Protein AF-A0A7S2KVG1-F1 (afdb_monomer)

Secondary structure (DSSP, 8-state):
----EEE-TTS--BHHHHHHHHHHHHHTSTTSS-SEEE-TT-B--HHHHHHHHHHHHHHS-TTSPEEEE--SS--S-HHHHHHHHHHHS-EEE-S-TTTS-TTT-GGG--SSTTGGGTS-SEEEESTT-PPP-------PPP-

Sequence (143 aa):
LRVAFLDLERNRLGGAEAAAWLGDWCTSQPGGPPRELLLSGNRLGDGPLLQLLATLGRRQCAQVPLWI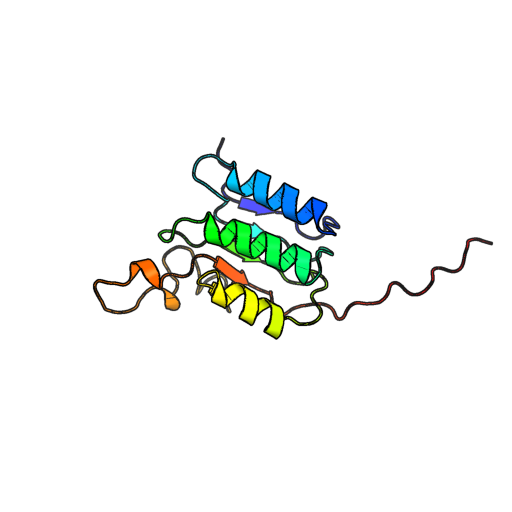EAGQNGVRDVDRLLDQLSAEVPVCLALDRSACGPGQCGSGLGFGSDEAALAPRLHLFGIRDQDAAVEEDELPPPR

Nearest PDB structures (foldseek):
  4k17-assembly1_A  TM=6.539E-01  e=2.064E-01  Mus musculus
  4k17-assembly2_B  TM=7.286E-01  e=4.847E-01  Mus musculus
  3ugv-assembly1_H  TM=3.982E-01  e=1.298E+00  alpha proteobacterium BAL199

Solvent-accessible surface area (backbone atoms only — not comparable to full-atom values): 7742 Å² total; per-residue (Å²): 134,68,66,54,67,46,83,48,54,61,65,67,48,42,42,57,65,49,26,50,52,51,31,51,54,35,57,66,35,73,90,29,46,38,50,30,37,37,43,26,47,23,46,31,24,54,67,22,43,44,54,26,51,48,50,47,26,72,61,36,55,50,86,50,37,31,36,33,35,43,17,27,22,42,39,86,53,55,67,61,46,49,55,58,41,51,76,75,30,49,63,36,80,33,88,41,75,85,57,50,30,85,89,51,34,67,79,57,66,62,97,55,101,73,44,72,81,60,21,31,16,29,30,37,26,50,52,83,52,41,47,77,74,72,73,83,67,79,76,72,78,86,129

Radius of gyration: 16.01 Å; Cα contacts (8 Å, |Δi|>4): 275; chains: 1; bounding box: 35×28×70 Å

pLDDT: mean 82.46, std 16.5, range [42.41, 97.44]

Foldseek 3Di:
DAAQEEEDAQVQQEDQVSLVVVLVVQQPGVVGGHLEYEHHNYAHEQVSVLSNLLSRQVSFQLQWAREYEYAARQYQCLPVSCVSNCVRFQEAADPDCVCCDTVRDPQQPDPDDVRSVRRGNYHYYNSVRYDNPPPPPDPDPDD

Mean predicted aligned error: 7.79 Å

Structure (mmCIF, N/CA/C/O backbone):
data_AF-A0A7S2KVG1-F1
#
_entry.id   AF-A0A7S2KVG1-F1
#
loop_
_atom_site.group_PDB
_atom_site.id
_atom_site.type_symbol
_atom_site.label_atom_id
_atom_site.label_alt_id
_atom_site.label_comp_id
_atom_site.label_asym_id
_atom_site.label_entity_id
_atom_site.label_seq_id
_atom_site.pdbx_PDB_ins_code
_atom_site.Cartn_x
_atom_site.Cartn_y
_atom_site.Cartn_z
_atom_site.occupancy
_atom_site.B_iso_or_equiv
_atom_site.auth_seq_id
_atom_site.auth_comp_id
_atom_site.auth_asym_id
_atom_site.auth_atom_id
_atom_site.pdbx_PDB_model_num
ATOM 1 N N . LEU A 1 1 ? -21.033 10.565 1.722 1.00 65.19 1 LEU A N 1
ATOM 2 C CA . LEU A 1 1 ? -20.942 9.088 1.664 1.00 65.19 1 LEU A CA 1
ATOM 3 C C . LEU A 1 1 ? -19.506 8.712 2.024 1.00 65.19 1 LEU A C 1
ATOM 5 O O . LEU A 1 1 ? -18.619 9.413 1.557 1.00 65.19 1 LEU A O 1
ATOM 9 N N . ARG A 1 2 ? -19.264 7.697 2.863 1.00 83.19 2 ARG A N 1
ATOM 10 C CA . ARG A 1 2 ? -17.906 7.194 3.142 1.00 83.19 2 ARG A CA 1
ATOM 11 C C . ARG A 1 2 ? -17.704 5.894 2.374 1.00 83.19 2 ARG A C 1
ATOM 13 O O . ARG A 1 2 ? -18.498 4.974 2.548 1.00 83.19 2 ARG A O 1
ATOM 20 N N . VAL A 1 3 ? -16.654 5.820 1.564 1.00 87.06 3 VAL A N 1
ATOM 21 C CA . VAL A 1 3 ? -16.258 4.577 0.896 1.00 87.06 3 VAL A CA 1
ATOM 22 C C . VAL A 1 3 ? -15.483 3.725 1.898 1.00 87.06 3 VAL A C 1
ATOM 24 O O . VAL A 1 3 ? -14.457 4.149 2.420 1.00 87.06 3 VAL A O 1
ATOM 27 N N . ALA A 1 4 ? -16.017 2.551 2.233 1.00 87.62 4 ALA A N 1
ATOM 28 C CA . ALA A 1 4 ? -15.370 1.621 3.161 1.00 87.62 4 ALA A CA 1
ATOM 29 C C . ALA A 1 4 ? -14.464 0.613 2.442 1.00 87.62 4 ALA A C 1
ATOM 31 O O . ALA A 1 4 ? -13.481 0.169 3.027 1.00 87.62 4 ALA A O 1
ATOM 32 N N . PHE A 1 5 ? -14.796 0.291 1.196 1.00 91.69 5 PHE A N 1
ATOM 33 C CA . PHE A 1 5 ? -14.142 -0.703 0.359 1.00 91.69 5 PHE A CA 1
ATOM 34 C C . PHE A 1 5 ? -14.010 -0.128 -1.050 1.00 91.69 5 PHE A C 1
ATOM 36 O O . PHE A 1 5 ? -14.981 0.430 -1.569 1.00 91.69 5 PHE A O 1
ATOM 43 N N . LEU A 1 6 ? -12.823 -0.241 -1.638 1.00 94.38 6 LEU A N 1
ATOM 44 C CA . LEU A 1 6 ? -12.539 0.198 -2.996 1.00 94.38 6 LEU A CA 1
ATOM 45 C C . LEU A 1 6 ? -11.844 -0.927 -3.759 1.00 94.38 6 LEU A C 1
ATOM 47 O O . LEU A 1 6 ? -10.766 -1.364 -3.370 1.00 94.38 6 LEU A O 1
ATOM 51 N N . ASP A 1 7 ? -12.461 -1.358 -4.851 1.00 96.25 7 ASP A N 1
ATOM 52 C CA . ASP A 1 7 ? -11.900 -2.338 -5.773 1.00 96.25 7 ASP A CA 1
ATOM 53 C C . ASP A 1 7 ? -11.400 -1.627 -7.031 1.00 96.25 7 ASP A C 1
ATOM 55 O O . ASP A 1 7 ? -12.161 -0.948 -7.725 1.00 96.25 7 ASP A O 1
ATOM 59 N N . LEU A 1 8 ? -10.100 -1.747 -7.274 1.00 95.88 8 LEU A N 1
ATOM 60 C CA . LEU A 1 8 ? -9.390 -1.227 -8.432 1.00 95.88 8 LEU A CA 1
ATOM 61 C C . LEU A 1 8 ? -8.536 -2.317 -9.086 1.00 95.88 8 LEU A C 1
ATOM 63 O O . LEU A 1 8 ? -7.568 -2.006 -9.788 1.00 95.88 8 LEU A O 1
ATOM 67 N N . GLU A 1 9 ? -8.873 -3.592 -8.903 1.00 95.00 9 GLU A N 1
ATOM 68 C CA . GLU A 1 9 ? -8.102 -4.677 -9.499 1.00 95.00 9 GLU A CA 1
ATOM 69 C C . GLU A 1 9 ? -8.134 -4.613 -11.029 1.00 95.00 9 GLU A C 1
ATOM 71 O O . GLU A 1 9 ? -9.169 -4.345 -11.636 1.00 95.00 9 GLU A O 1
ATOM 76 N N . ARG A 1 10 ? -6.998 -4.876 -11.683 1.00 93.50 10 ARG A N 1
ATOM 77 C CA . ARG A 1 10 ? -6.915 -5.030 -13.150 1.00 93.50 10 ARG A CA 1
ATOM 78 C C . ARG A 1 10 ? -7.425 -3.821 -13.945 1.00 93.50 10 ARG A C 1
ATOM 80 O O . ARG A 1 10 ? -7.898 -3.962 -15.073 1.00 93.50 10 ARG A O 1
ATOM 87 N N . ASN A 1 11 ? -7.265 -2.619 -13.393 1.00 92.19 11 ASN A N 1
ATOM 88 C CA . ASN A 1 11 ? -7.710 -1.362 -14.002 1.00 92.19 11 ASN A CA 1
ATOM 89 C C . ASN A 1 11 ? -6.613 -0.634 -14.802 1.00 92.19 11 ASN A C 1
ATOM 91 O O . ASN A 1 11 ? -6.826 0.487 -15.261 1.00 92.19 11 ASN A O 1
ATOM 95 N N . ARG A 1 12 ? -5.445 -1.265 -15.004 1.00 87.25 12 ARG A N 1
ATOM 96 C CA . ARG A 1 12 ? -4.282 -0.685 -15.706 1.00 87.25 12 ARG A CA 1
ATOM 97 C C . ARG A 1 12 ? -3.790 0.629 -15.082 1.00 87.25 12 ARG A C 1
ATOM 99 O O . ARG A 1 12 ? -3.235 1.471 -15.786 1.00 87.25 12 ARG A O 1
ATOM 106 N N . LEU A 1 13 ? -3.971 0.808 -13.773 1.00 89.94 13 LEU A N 1
ATOM 107 C CA . LEU A 1 13 ? -3.409 1.950 -13.056 1.00 89.94 13 LEU A CA 1
ATOM 108 C C . LEU A 1 13 ? -1.886 1.896 -13.148 1.00 89.94 13 LEU A C 1
ATOM 110 O O . LEU A 1 13 ? -1.286 0.882 -12.800 1.00 89.94 13 LEU A O 1
ATOM 114 N N . GLY A 1 14 ? -1.259 2.967 -13.620 1.00 89.00 14 GLY A N 1
ATOM 115 C CA . GLY A 1 14 ? 0.183 2.989 -13.818 1.00 89.00 14 GLY A CA 1
ATOM 116 C C . GLY A 1 14 ? 0.770 4.386 -13.750 1.00 89.00 14 GLY A C 1
ATOM 117 O O . GLY A 1 14 ? 0.092 5.382 -14.002 1.00 89.00 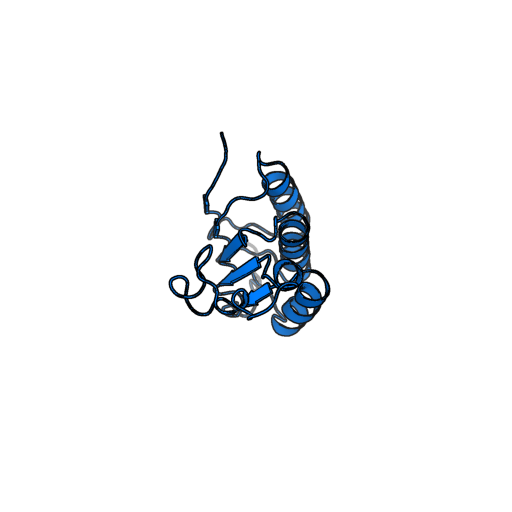14 GLY A O 1
ATOM 118 N N . GLY A 1 15 ? 2.055 4.438 -13.407 1.00 90.12 15 GLY A N 1
ATOM 119 C CA . GLY A 1 15 ? 2.806 5.683 -13.303 1.00 90.12 15 GLY A CA 1
ATOM 120 C C . GLY A 1 15 ? 2.526 6.492 -12.033 1.00 90.12 15 GLY A C 1
ATOM 121 O O . GLY A 1 15 ? 1.640 6.194 -11.231 1.00 90.12 15 GLY A O 1
ATOM 122 N N . ALA A 1 16 ? 3.333 7.537 -11.849 1.00 93.81 16 ALA A N 1
ATOM 123 C CA . ALA A 1 16 ? 3.326 8.367 -10.646 1.00 93.81 16 ALA A CA 1
ATOM 124 C C . ALA A 1 16 ? 2.041 9.198 -10.490 1.00 93.81 16 ALA A C 1
ATOM 126 O O . ALA A 1 16 ? 1.562 9.377 -9.374 1.00 93.81 16 ALA A O 1
ATOM 127 N N . GLU A 1 17 ? 1.458 9.677 -11.592 1.00 94.56 17 GLU A N 1
ATOM 128 C CA . GLU A 1 17 ? 0.252 10.515 -11.553 1.00 94.56 17 GLU A CA 1
ATOM 129 C C . GLU A 1 17 ? -0.967 9.745 -11.038 1.00 94.56 17 GLU A C 1
ATOM 131 O O . GLU A 1 17 ? -1.684 10.240 -10.170 1.00 94.56 17 GLU A O 1
ATOM 136 N N . ALA A 1 18 ? -1.171 8.510 -11.512 1.00 93.75 18 ALA A N 1
ATOM 137 C CA . ALA A 1 18 ? -2.269 7.661 -11.056 1.00 93.75 18 ALA A CA 1
ATOM 138 C C . ALA A 1 18 ? -2.127 7.309 -9.567 1.00 93.75 18 ALA A C 1
ATOM 140 O O . ALA A 1 18 ? -3.102 7.379 -8.819 1.00 93.75 18 ALA A O 1
ATOM 141 N N . ALA A 1 19 ? -0.907 6.982 -9.126 1.00 95.88 19 ALA A N 1
ATOM 142 C CA . ALA A 1 19 ? -0.605 6.721 -7.721 1.00 95.88 19 ALA A CA 1
ATOM 143 C C . ALA A 1 19 ? -0.869 7.947 -6.834 1.00 95.88 19 ALA A C 1
ATOM 145 O O . ALA A 1 19 ? -1.517 7.826 -5.794 1.00 95.88 19 ALA A O 1
ATOM 146 N N . ALA A 1 20 ? -0.400 9.127 -7.251 1.00 95.81 20 ALA A N 1
ATOM 147 C CA . ALA A 1 20 ? -0.601 10.371 -6.516 1.00 95.81 20 ALA A CA 1
ATOM 148 C C . ALA A 1 20 ? -2.090 10.724 -6.416 1.00 95.81 20 ALA A C 1
ATOM 150 O O . ALA A 1 20 ? -2.598 10.931 -5.315 1.00 95.81 20 ALA A O 1
ATOM 151 N N . TRP A 1 21 ? -2.807 10.694 -7.543 1.00 96.19 21 TRP A N 1
ATOM 152 C CA . TRP A 1 21 ? -4.241 10.972 -7.576 1.00 96.19 21 TRP A CA 1
ATOM 153 C C . TRP A 1 21 ? -5.032 10.014 -6.680 1.00 96.19 21 TRP A C 1
ATOM 155 O O . TRP A 1 21 ? -5.895 10.455 -5.922 1.00 96.19 21 TRP A O 1
ATOM 165 N N . LEU A 1 22 ? -4.723 8.713 -6.719 1.00 96.31 22 LEU A N 1
ATOM 166 C CA . LEU A 1 22 ? -5.399 7.720 -5.884 1.00 96.31 22 LEU A CA 1
ATOM 167 C C . LEU A 1 22 ? -5.108 7.944 -4.395 1.00 96.31 22 LEU A C 1
ATOM 169 O O . LEU A 1 22 ? -6.019 7.860 -3.570 1.00 96.31 22 LEU A O 1
ATOM 173 N N . GLY A 1 23 ? -3.860 8.262 -4.046 1.00 95.75 23 GLY A N 1
ATOM 174 C CA . GLY A 1 23 ? -3.473 8.614 -2.681 1.00 95.75 23 GLY A CA 1
ATOM 175 C C . GLY A 1 23 ? -4.236 9.836 -2.166 1.00 95.75 23 GLY A C 1
ATOM 176 O O . GLY A 1 23 ? -4.833 9.789 -1.087 1.00 95.75 23 GLY A O 1
ATOM 177 N N . ASP A 1 24 ? -4.293 10.904 -2.957 1.00 95.44 24 ASP A N 1
ATOM 178 C CA . ASP A 1 24 ? -5.022 12.128 -2.615 1.00 95.44 24 ASP A CA 1
ATOM 179 C C . ASP A 1 24 ? -6.523 11.864 -2.477 1.00 95.44 24 ASP A C 1
ATOM 181 O O . ASP A 1 24 ? -7.146 12.237 -1.479 1.00 95.44 24 ASP A O 1
ATOM 185 N N . TRP A 1 25 ? -7.109 11.141 -3.433 1.00 95.31 25 TRP A N 1
ATOM 186 C CA . TRP A 1 25 ? -8.523 10.796 -3.394 1.00 95.31 25 TRP A CA 1
ATOM 187 C C . TRP A 1 25 ? -8.867 9.975 -2.147 1.00 95.31 25 TRP A C 1
ATOM 189 O O . TRP A 1 25 ? -9.804 10.331 -1.427 1.00 95.31 25 TRP A O 1
ATOM 199 N N . CYS A 1 26 ? -8.089 8.931 -1.839 1.00 94.12 26 CYS A N 1
ATOM 200 C CA . CYS A 1 26 ? -8.299 8.085 -0.663 1.00 94.12 26 CYS A CA 1
ATOM 201 C C . CYS A 1 26 ? -8.183 8.891 0.633 1.00 94.12 26 CYS A C 1
ATOM 203 O O . CYS A 1 26 ? -9.004 8.746 1.535 1.00 94.12 26 CYS A O 1
ATOM 205 N N . THR A 1 27 ? -7.185 9.766 0.733 1.00 91.62 27 THR A N 1
ATOM 206 C CA . THR A 1 27 ? -6.935 10.543 1.956 1.00 91.62 27 THR A CA 1
ATOM 207 C C . THR A 1 27 ? -7.901 11.714 2.137 1.00 91.62 27 THR A C 1
ATOM 209 O O . THR A 1 27 ? -8.113 12.150 3.268 1.00 91.62 27 THR A O 1
ATOM 212 N N . SER A 1 28 ? -8.550 12.172 1.062 1.00 91.50 28 SER A N 1
ATOM 213 C CA . SER A 1 28 ? -9.628 13.170 1.110 1.00 91.50 28 SER A CA 1
ATOM 214 C C . SER A 1 28 ? -10.980 12.605 1.567 1.00 91.50 28 SER A C 1
ATOM 216 O O . SER A 1 28 ? -11.905 13.373 1.850 1.00 91.50 28 SER A O 1
ATOM 218 N N . GLN A 1 29 ? -11.122 11.275 1.651 1.00 89.44 29 GLN A N 1
ATOM 219 C CA . GLN A 1 29 ? -12.383 10.656 2.045 1.00 89.4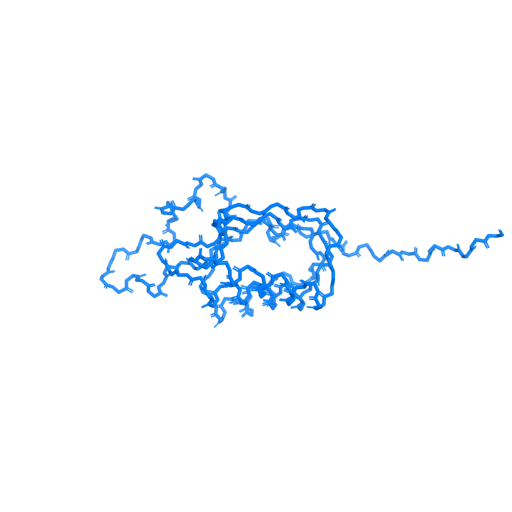4 29 GLN A CA 1
ATOM 220 C C . GLN A 1 29 ? -12.766 11.031 3.492 1.00 89.44 29 GLN A C 1
ATOM 222 O O . GLN A 1 29 ? -11.909 11.086 4.382 1.00 89.44 29 GLN A O 1
ATOM 227 N N . PRO A 1 30 ? -14.063 11.257 3.781 1.00 85.19 30 PRO A N 1
ATOM 228 C CA . PRO A 1 30 ? -14.519 11.530 5.139 1.00 85.19 30 PRO A CA 1
ATOM 229 C C . PRO A 1 30 ? -14.153 10.393 6.105 1.00 85.19 30 PRO A C 1
ATOM 231 O O . PRO A 1 30 ? -14.649 9.270 5.984 1.00 85.19 30 PRO A O 1
ATOM 234 N N . GLY A 1 31 ? -13.317 10.699 7.100 1.00 81.25 31 GLY A N 1
ATOM 235 C CA . GLY A 1 31 ? -12.817 9.712 8.063 1.00 81.25 31 GLY A CA 1
ATOM 236 C C . GLY A 1 31 ? -11.566 8.950 7.609 1.00 81.25 31 GLY A C 1
ATOM 237 O O . GLY A 1 31 ? -11.263 7.919 8.211 1.00 81.25 31 GLY A O 1
ATOM 238 N N . GLY A 1 32 ? -10.863 9.457 6.591 1.00 86.06 32 GLY A N 1
ATOM 239 C CA . GLY A 1 32 ? -9.616 8.904 6.067 1.00 86.06 32 GLY A CA 1
ATOM 240 C C . GLY A 1 32 ? -9.829 7.860 4.966 1.00 86.06 32 GLY A C 1
ATOM 241 O O . GLY A 1 32 ? -10.967 7.673 4.523 1.00 86.06 32 GLY A O 1
ATOM 242 N N . PRO A 1 33 ? -8.744 7.178 4.548 1.00 90.19 33 PRO A N 1
ATOM 243 C CA . PRO A 1 33 ? -8.776 6.116 3.546 1.00 90.19 33 PRO A CA 1
ATOM 244 C C . PRO A 1 33 ? -9.888 5.075 3.771 1.00 90.19 33 PRO A C 1
ATOM 246 O O . PRO A 1 33 ? -10.377 4.906 4.902 1.00 90.19 33 PRO A O 1
ATOM 249 N N . PRO A 1 34 ? -10.289 4.339 2.713 1.00 90.19 34 PRO A N 1
ATOM 250 C CA . PRO A 1 34 ? -11.144 3.171 2.886 1.00 90.19 34 PRO A CA 1
ATOM 251 C C . PRO A 1 34 ? -10.513 2.191 3.885 1.00 90.19 34 PRO A C 1
ATOM 253 O O . PRO A 1 34 ? -9.329 2.257 4.201 1.00 90.19 34 PRO A O 1
ATOM 256 N N . ARG A 1 35 ? -11.313 1.280 4.435 1.00 87.88 35 ARG A N 1
ATOM 257 C CA . ARG A 1 35 ? -10.780 0.211 5.295 1.00 87.88 35 ARG A CA 1
ATOM 258 C C . ARG A 1 35 ? -10.063 -0.851 4.474 1.00 87.88 35 ARG A C 1
ATOM 260 O O . ARG A 1 35 ? -9.201 -1.545 5.001 1.00 87.88 35 ARG A O 1
ATOM 267 N N . GLU A 1 36 ? -10.439 -0.957 3.207 1.00 91.62 36 GLU A N 1
ATOM 268 C CA . GLU A 1 36 ? -9.985 -1.999 2.311 1.00 91.62 36 GLU A CA 1
ATOM 269 C C . GLU A 1 36 ? -9.827 -1.465 0.886 1.00 91.62 36 GLU A C 1
ATOM 271 O O . GLU A 1 36 ? -10.703 -0.758 0.376 1.00 91.62 36 GLU A O 1
ATOM 276 N N . LEU A 1 37 ? -8.694 -1.796 0.273 1.00 94.31 37 LEU A N 1
ATOM 277 C CA . LEU A 1 37 ? -8.317 -1.415 -1.079 1.00 94.31 37 LEU A CA 1
ATOM 278 C C . LEU A 1 37 ? -7.810 -2.649 -1.833 1.00 94.31 37 LEU A C 1
ATOM 280 O O . LEU A 1 37 ? -6.782 -3.215 -1.466 1.00 94.31 37 LEU A O 1
ATOM 284 N N . LEU A 1 38 ? -8.503 -3.043 -2.899 1.00 95.56 38 LEU A N 1
ATOM 285 C CA . LEU A 1 38 ? -8.012 -4.062 -3.823 1.00 95.56 38 LEU A CA 1
ATOM 286 C C . LEU A 1 38 ? -7.308 -3.365 -4.984 1.00 95.56 38 LEU A C 1
ATOM 288 O O . LEU A 1 38 ? -7.916 -2.578 -5.705 1.00 95.56 38 LEU A O 1
ATOM 292 N N . LEU A 1 39 ? -6.012 -3.609 -5.132 1.00 95.75 39 LEU A N 1
ATOM 293 C CA . LEU A 1 39 ? -5.142 -2.930 -6.093 1.00 95.75 39 LEU A CA 1
ATOM 294 C C . LEU A 1 39 ? -4.388 -3.925 -6.987 1.00 95.75 39 LEU A C 1
ATOM 296 O O . LEU A 1 39 ? -3.501 -3.524 -7.742 1.00 95.75 39 LEU A O 1
ATOM 300 N N . SER A 1 40 ? -4.705 -5.217 -6.915 1.00 95.38 40 SER A N 1
ATOM 301 C CA . SER A 1 40 ? -3.976 -6.250 -7.645 1.00 95.38 40 SER A CA 1
ATOM 302 C C . SER A 1 40 ? -4.111 -6.135 -9.168 1.00 95.38 40 SER A C 1
ATOM 304 O O . SER A 1 40 ? -5.125 -5.683 -9.699 1.00 95.38 40 SER A O 1
ATOM 306 N N . GLY A 1 41 ? -3.086 -6.557 -9.908 1.00 94.38 41 GLY A N 1
ATOM 307 C CA . GLY A 1 41 ? -3.134 -6.623 -11.376 1.00 94.38 41 GLY A CA 1
ATOM 308 C C . GLY A 1 41 ? -3.053 -5.262 -12.079 1.00 94.38 41 GLY A C 1
ATOM 309 O O . GLY A 1 41 ? -3.594 -5.091 -13.173 1.00 94.38 41 GLY A O 1
ATOM 310 N N . ASN A 1 42 ? -2.423 -4.274 -11.448 1.00 94.50 42 ASN A N 1
ATOM 311 C CA . ASN A 1 42 ? -2.151 -2.962 -12.037 1.00 94.50 42 ASN A CA 1
ATOM 312 C C . ASN A 1 42 ? -0.680 -2.856 -12.503 1.00 94.50 42 ASN A C 1
ATOM 314 O O . ASN A 1 42 ? 0.034 -3.848 -12.592 1.00 94.50 42 ASN A O 1
ATOM 318 N N . ARG A 1 43 ? -0.216 -1.666 -12.894 1.00 92.81 43 ARG A N 1
ATOM 319 C CA . ARG A 1 43 ? 1.131 -1.418 -13.449 1.00 92.81 43 ARG A CA 1
ATOM 320 C C . ARG A 1 43 ? 1.806 -0.220 -12.773 1.00 92.81 43 ARG A C 1
ATOM 322 O O . ARG A 1 43 ? 2.352 0.661 -13.438 1.00 92.81 43 ARG A O 1
ATOM 329 N N . LEU A 1 44 ? 1.711 -0.142 -11.448 1.00 93.88 44 LEU A N 1
ATOM 330 C CA . LEU A 1 44 ? 2.255 0.979 -10.680 1.00 93.88 44 LEU A CA 1
ATOM 331 C C . LEU A 1 44 ? 3.788 0.963 -10.630 1.00 93.88 44 LEU A C 1
ATOM 333 O O . LEU A 1 44 ? 4.401 2.022 -10.734 1.00 93.88 44 LEU A O 1
ATOM 337 N N . GLY A 1 45 ? 4.408 -0.214 -10.528 1.00 93.75 45 GLY A N 1
ATOM 338 C CA . GLY A 1 45 ? 5.854 -0.352 -10.350 1.00 93.75 45 GLY A CA 1
ATOM 339 C C . GLY A 1 45 ? 6.347 0.120 -8.978 1.00 93.75 45 GLY A C 1
ATOM 340 O O . GLY A 1 45 ? 5.571 0.568 -8.135 1.00 93.75 45 GLY A O 1
ATOM 341 N N . ASP A 1 46 ? 7.657 0.018 -8.751 1.00 94.69 46 ASP A N 1
ATOM 342 C CA . ASP A 1 46 ? 8.278 0.181 -7.429 1.00 94.69 46 ASP A CA 1
ATOM 343 C C . ASP A 1 46 ? 8.027 1.569 -6.809 1.00 94.69 46 ASP A C 1
ATOM 345 O O . ASP A 1 46 ? 7.489 1.687 -5.710 1.00 94.69 46 ASP A O 1
ATOM 349 N N . GLY A 1 47 ? 8.386 2.637 -7.528 1.00 95.69 47 GLY A N 1
ATOM 350 C CA . GLY A 1 47 ? 8.308 4.012 -7.021 1.00 95.69 47 GLY A CA 1
ATOM 351 C C . GLY A 1 47 ? 6.873 4.497 -6.777 1.00 95.69 47 GLY A C 1
ATOM 352 O O . GLY A 1 47 ? 6.560 4.916 -5.660 1.00 95.69 47 GLY A O 1
ATOM 353 N N . PRO A 1 48 ? 5.980 4.441 -7.783 1.00 96.81 48 PRO A N 1
ATOM 354 C CA . PRO A 1 48 ? 4.596 4.870 -7.611 1.00 96.81 48 PRO A CA 1
ATOM 355 C C . PRO A 1 48 ? 3.829 4.054 -6.566 1.00 96.81 48 PRO A C 1
ATOM 357 O O . PRO A 1 48 ? 3.088 4.643 -5.776 1.00 96.81 48 PRO A O 1
ATOM 360 N N . LEU A 1 49 ? 4.025 2.728 -6.500 1.00 96.81 49 LEU A N 1
ATOM 361 C CA . LEU A 1 49 ? 3.384 1.918 -5.463 1.00 96.81 49 LEU A CA 1
ATOM 362 C C . LEU A 1 49 ? 3.900 2.298 -4.070 1.00 96.81 49 LEU A C 1
ATOM 364 O O . LEU A 1 49 ? 3.088 2.505 -3.170 1.00 96.81 49 LEU A O 1
ATOM 368 N N . LEU A 1 50 ? 5.216 2.462 -3.894 1.00 97.44 50 LEU A N 1
ATOM 369 C CA . LEU A 1 50 ? 5.795 2.924 -2.629 1.00 97.44 50 LEU A CA 1
ATOM 370 C C . LEU A 1 50 ? 5.191 4.265 -2.193 1.00 97.44 50 LEU A C 1
ATOM 372 O O . LEU A 1 50 ? 4.752 4.399 -1.052 1.00 97.44 50 LEU A O 1
ATOM 376 N N . GLN A 1 51 ? 5.121 5.243 -3.103 1.00 96.88 51 GLN A N 1
ATOM 377 C CA . GLN A 1 51 ? 4.552 6.561 -2.814 1.00 96.88 51 GLN A CA 1
ATOM 378 C C . GLN A 1 51 ? 3.088 6.466 -2.372 1.00 96.88 51 GLN A C 1
ATOM 380 O O . GLN A 1 51 ? 2.690 7.120 -1.402 1.00 96.88 51 GLN A O 1
ATOM 385 N N . LEU A 1 52 ? 2.283 5.662 -3.071 1.00 97.25 52 LEU A N 1
ATOM 386 C CA . LEU A 1 52 ? 0.886 5.432 -2.723 1.00 97.25 52 LEU A CA 1
ATOM 387 C C . LEU A 1 52 ? 0.763 4.805 -1.329 1.00 97.25 52 LEU A C 1
ATOM 389 O O . LEU A 1 52 ? 0.069 5.356 -0.473 1.00 97.25 52 LEU A O 1
ATOM 393 N N . LEU A 1 53 ? 1.466 3.699 -1.073 1.00 97.06 53 LEU A N 1
ATOM 394 C CA . LEU A 1 53 ? 1.420 2.991 0.208 1.00 97.06 53 LEU A CA 1
ATOM 395 C C . LEU A 1 53 ? 1.874 3.896 1.360 1.00 97.06 53 LEU A C 1
ATOM 397 O O . LEU A 1 53 ? 1.169 4.013 2.362 1.00 97.06 53 LEU A O 1
ATOM 401 N N . ALA A 1 54 ? 2.985 4.616 1.198 1.00 95.94 54 ALA A N 1
ATOM 402 C CA . ALA A 1 54 ? 3.475 5.565 2.193 1.00 95.94 54 ALA A CA 1
ATOM 403 C C . ALA A 1 54 ? 2.448 6.672 2.487 1.00 95.94 54 ALA A C 1
ATOM 405 O O . ALA A 1 54 ? 2.183 7.000 3.647 1.00 95.94 54 ALA A O 1
ATOM 406 N N . THR A 1 55 ? 1.818 7.224 1.446 1.00 95.62 55 THR A N 1
ATOM 407 C CA . THR A 1 55 ? 0.794 8.273 1.576 1.00 95.62 55 THR A CA 1
ATOM 408 C C . THR A 1 55 ? -0.405 7.773 2.375 1.00 95.62 55 THR A C 1
ATOM 410 O O . THR A 1 55 ? -0.829 8.425 3.336 1.00 95.62 55 THR A O 1
ATOM 413 N N . LEU A 1 56 ? -0.916 6.592 2.026 1.00 94.50 56 LEU A N 1
ATOM 414 C CA . LEU A 1 56 ? -2.041 5.968 2.714 1.00 94.50 56 LEU A CA 1
ATOM 415 C C . LEU A 1 56 ? -1.691 5.642 4.170 1.00 94.50 56 LEU A C 1
ATOM 417 O O . LEU A 1 56 ? -2.446 5.984 5.078 1.00 94.50 56 LEU A O 1
ATOM 421 N N . GLY A 1 57 ? -0.514 5.069 4.416 1.00 92.06 57 GLY A N 1
ATOM 422 C CA . GLY A 1 57 ? -0.048 4.703 5.749 1.00 92.06 57 GLY A CA 1
ATOM 423 C C . GLY A 1 57 ? 0.157 5.893 6.686 1.00 92.06 57 GLY A C 1
ATOM 424 O O . GLY A 1 57 ? -0.266 5.868 7.842 1.00 92.06 57 GLY A O 1
ATOM 425 N N . ARG A 1 58 ? 0.746 6.992 6.203 1.00 90.75 58 ARG A N 1
ATOM 426 C CA . ARG A 1 58 ? 0.945 8.209 7.014 1.00 90.75 58 ARG A CA 1
ATOM 427 C C . ARG A 1 58 ? -0.374 8.860 7.425 1.00 90.75 58 ARG A C 1
ATOM 429 O O . ARG A 1 58 ? -0.448 9.460 8.499 1.00 90.75 58 ARG A O 1
ATOM 436 N N . ARG A 1 59 ? -1.399 8.752 6.577 1.00 88.00 59 ARG A N 1
ATOM 437 C CA . ARG A 1 59 ? -2.727 9.341 6.796 1.00 88.00 59 ARG A CA 1
ATOM 438 C C . ARG A 1 59 ? -3.706 8.398 7.489 1.00 88.00 59 ARG A C 1
ATOM 440 O O . ARG A 1 59 ? -4.731 8.873 7.973 1.00 88.00 59 ARG A O 1
ATOM 447 N N . GLN A 1 60 ? -3.391 7.108 7.574 1.00 83.31 60 GLN A N 1
ATOM 448 C CA . GLN A 1 60 ? -4.229 6.149 8.274 1.00 83.31 60 GLN A CA 1
ATOM 449 C C . GLN A 1 60 ? -4.121 6.300 9.792 1.00 83.31 60 GLN A C 1
ATOM 451 O O . GLN A 1 60 ? -3.041 6.498 10.355 1.00 83.31 60 GLN A O 1
ATOM 456 N N . CYS A 1 61 ? -5.268 6.193 10.463 1.00 70.31 61 CYS A N 1
ATOM 457 C CA . CYS A 1 61 ? -5.336 6.173 11.918 1.00 70.31 61 CYS A CA 1
ATOM 458 C C . CYS A 1 61 ? -4.919 4.793 12.453 1.00 70.31 61 CYS A C 1
ATOM 460 O O . CYS A 1 61 ? -5.417 3.775 11.983 1.00 70.31 61 CYS A O 1
ATOM 462 N N . ALA A 1 62 ? -4.059 4.760 13.476 1.00 63.59 62 ALA A N 1
ATOM 463 C CA . ALA A 1 62 ? -3.494 3.526 14.040 1.00 63.59 62 ALA A CA 1
ATOM 464 C C . ALA A 1 62 ? -4.536 2.536 14.603 1.00 63.59 62 ALA A C 1
ATOM 466 O O . ALA A 1 62 ? -4.242 1.359 14.765 1.00 63.59 62 ALA A O 1
ATOM 467 N N . GLN A 1 63 ? -5.759 2.993 14.897 1.00 65.38 63 GLN A N 1
ATOM 468 C CA . GLN A 1 63 ? -6.806 2.156 15.496 1.00 65.38 63 GLN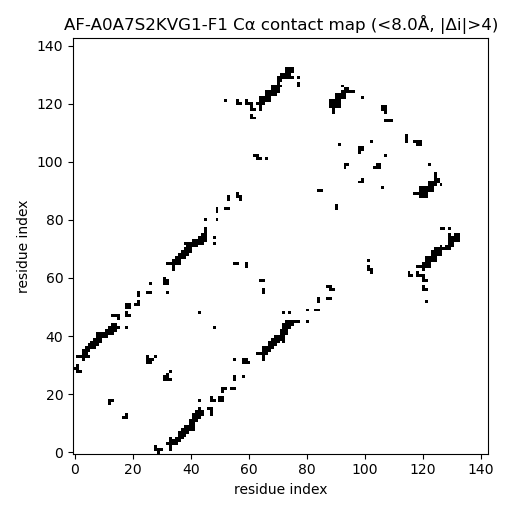 A CA 1
ATOM 469 C C . GLN A 1 63 ? -7.400 1.126 14.526 1.00 65.38 63 GLN A C 1
ATOM 471 O O . GLN A 1 63 ? -7.935 0.113 14.969 1.00 65.38 63 GLN A O 1
ATOM 476 N N . VAL A 1 64 ? -7.347 1.384 13.215 1.00 71.56 64 VAL A N 1
ATOM 477 C CA . VAL A 1 64 ? -7.836 0.451 12.194 1.00 71.56 64 VAL A CA 1
ATOM 478 C C . VAL A 1 64 ? -6.851 0.474 11.026 1.00 71.56 64 VAL A C 1
ATOM 480 O O . VAL A 1 64 ? -6.868 1.444 10.269 1.00 71.56 64 VAL A O 1
ATOM 483 N N . PRO A 1 65 ? -5.998 -0.548 10.850 1.00 78.81 65 PRO A N 1
ATOM 484 C CA . PRO A 1 65 ? -5.125 -0.623 9.685 1.00 78.81 65 PRO A CA 1
ATOM 485 C C . PRO A 1 65 ? -5.939 -0.585 8.392 1.00 78.81 65 PRO A C 1
ATOM 487 O O . PRO A 1 65 ? -7.048 -1.119 8.327 1.00 78.81 65 PRO A O 1
ATOM 490 N N . LEU A 1 66 ? -5.383 0.048 7.363 1.00 88.62 66 LEU A N 1
ATOM 491 C CA . LEU A 1 66 ? -5.898 -0.070 6.005 1.00 88.62 66 LEU A CA 1
ATOM 492 C C . LEU A 1 66 ? -5.403 -1.396 5.427 1.00 88.62 66 LEU A C 1
ATOM 494 O O . LEU A 1 66 ? -4.200 -1.658 5.400 1.00 88.62 66 LEU A O 1
ATOM 498 N N . TRP A 1 67 ? -6.334 -2.219 4.964 1.00 90.62 67 TRP A N 1
ATOM 499 C CA . TRP A 1 67 ? -6.021 -3.465 4.285 1.00 90.62 67 TRP A CA 1
ATOM 500 C C . TRP A 1 67 ? -5.853 -3.224 2.788 1.00 90.62 67 TRP A C 1
ATOM 502 O O . TRP A 1 67 ? -6.706 -2.591 2.164 1.00 90.62 67 TRP A O 1
ATOM 512 N N . ILE A 1 68 ? -4.749 -3.704 2.221 1.00 93.69 68 ILE A N 1
ATOM 513 C CA . ILE A 1 68 ? -4.406 -3.512 0.816 1.00 93.69 68 ILE A CA 1
ATOM 514 C C . ILE A 1 68 ? -3.978 -4.842 0.215 1.00 93.69 68 ILE A C 1
ATOM 516 O O . ILE A 1 68 ? -2.989 -5.436 0.643 1.00 93.69 68 ILE A O 1
ATOM 520 N N . GLU A 1 69 ? -4.684 -5.259 -0.825 1.00 94.38 69 GLU A N 1
ATOM 521 C CA . GLU A 1 69 ? -4.247 -6.328 -1.713 1.00 94.38 69 GLU A CA 1
ATOM 522 C C . GLU A 1 69 ? -3.488 -5.717 -2.891 1.00 94.38 69 GLU A C 1
ATOM 524 O O . GLU A 1 69 ? -4.042 -4.925 -3.650 1.00 94.38 69 GLU A O 1
ATOM 529 N N . ALA A 1 70 ? -2.194 -6.020 -2.991 1.00 94.38 70 ALA A N 1
ATOM 530 C CA . ALA A 1 70 ? -1.258 -5.316 -3.872 1.00 94.38 70 ALA A CA 1
ATOM 531 C C . ALA A 1 70 ? -0.371 -6.269 -4.691 1.00 94.38 70 ALA A C 1
ATOM 533 O O . ALA A 1 70 ? 0.788 -5.958 -4.975 1.00 94.38 70 ALA A O 1
ATOM 534 N N . GLY A 1 71 ? -0.905 -7.425 -5.082 1.00 94.25 71 GLY A N 1
ATOM 535 C CA . GLY A 1 71 ? -0.220 -8.350 -5.987 1.00 94.25 71 GLY A CA 1
ATOM 536 C C . GLY A 1 71 ? -0.145 -7.811 -7.414 1.00 94.25 71 GLY A C 1
ATOM 537 O O . GLY A 1 71 ? -0.886 -6.908 -7.792 1.00 94.25 71 GLY A O 1
ATOM 538 N N . GLN A 1 72 ? 0.755 -8.352 -8.228 1.00 94.62 72 GLN A N 1
ATOM 539 C CA . GLN A 1 72 ? 0.796 -8.126 -9.678 1.00 94.62 72 GLN A CA 1
ATOM 540 C C . GLN A 1 72 ? 0.746 -6.635 -10.064 1.00 94.62 72 GLN A C 1
ATOM 542 O O . GLN A 1 72 ? -0.047 -6.226 -10.904 1.00 94.62 72 GLN A O 1
ATOM 547 N N . ASN A 1 73 ? 1.548 -5.800 -9.400 1.00 94.12 73 ASN A N 1
ATOM 548 C CA . ASN A 1 73 ? 1.643 -4.360 -9.658 1.00 94.12 73 ASN A CA 1
ATOM 549 C C . ASN A 1 73 ? 2.895 -3.978 -10.466 1.00 94.12 73 ASN A C 1
ATOM 551 O O . ASN A 1 73 ? 3.136 -2.792 -10.708 1.00 94.12 73 ASN A O 1
ATOM 555 N N . GLY A 1 74 ? 3.690 -4.969 -10.882 1.00 92.19 74 GLY A N 1
ATOM 556 C CA . GLY A 1 74 ? 4.927 -4.774 -11.639 1.00 92.19 74 GLY A CA 1
ATOM 557 C C . GLY A 1 74 ? 6.094 -4.259 -10.795 1.00 92.19 74 GLY A C 1
ATOM 558 O O . GLY A 1 74 ? 6.977 -3.591 -11.330 1.00 92.19 74 GLY A O 1
ATOM 559 N N . VAL A 1 75 ? 6.086 -4.520 -9.483 1.00 93.50 75 VAL A N 1
ATOM 560 C CA . VAL A 1 75 ? 7.216 -4.221 -8.588 1.00 93.50 75 VAL A CA 1
ATOM 561 C C . VAL A 1 75 ? 8.351 -5.196 -8.886 1.00 93.50 75 VAL A C 1
ATOM 563 O O . VAL A 1 75 ? 8.137 -6.407 -8.914 1.00 93.50 75 VAL A O 1
ATOM 566 N N . ARG A 1 76 ? 9.557 -4.672 -9.108 1.00 93.56 76 ARG A N 1
ATOM 567 C CA . ARG A 1 76 ? 10.735 -5.473 -9.468 1.00 93.56 76 ARG A CA 1
ATOM 568 C C . ARG A 1 76 ? 11.507 -5.939 -8.242 1.00 93.56 76 ARG A C 1
ATOM 570 O O . ARG A 1 76 ? 12.038 -7.043 -8.247 1.00 93.56 76 ARG A O 1
ATOM 577 N N . ASP A 1 77 ? 11.573 -5.096 -7.216 1.00 94.62 77 ASP A N 1
ATOM 578 C CA . ASP A 1 77 ? 12.328 -5.340 -5.989 1.00 94.62 77 ASP A CA 1
ATOM 579 C C . ASP A 1 77 ? 11.415 -5.148 -4.771 1.00 94.62 77 ASP A C 1
ATOM 581 O O . ASP A 1 77 ? 11.340 -4.078 -4.158 1.00 94.62 77 ASP A O 1
ATOM 585 N N . VAL A 1 78 ? 10.658 -6.204 -4.457 1.00 95.44 78 VAL A N 1
ATOM 586 C CA . VAL A 1 78 ? 9.681 -6.198 -3.358 1.00 95.44 78 VAL A CA 1
ATOM 587 C C . VAL A 1 78 ? 10.363 -5.967 -2.015 1.00 95.44 78 VAL A C 1
ATOM 589 O O . VAL A 1 78 ? 9.845 -5.203 -1.205 1.00 95.44 78 VAL A O 1
ATOM 592 N N . ASP A 1 79 ? 11.514 -6.593 -1.775 1.00 95.00 79 ASP A N 1
ATOM 593 C CA . ASP A 1 79 ? 12.211 -6.487 -0.493 1.00 95.00 79 ASP A CA 1
ATOM 594 C C . ASP A 1 79 ? 12.687 -5.052 -0.256 1.00 95.00 79 ASP A C 1
ATOM 596 O O . ASP A 1 79 ? 12.397 -4.474 0.792 1.00 95.00 79 ASP A O 1
ATOM 600 N N . ARG A 1 80 ? 13.287 -4.409 -1.267 1.00 96.31 80 ARG A N 1
ATOM 601 C CA . ARG A 1 80 ? 13.666 -2.995 -1.168 1.00 96.31 80 ARG A CA 1
ATOM 602 C C . ARG A 1 80 ? 12.465 -2.078 -0.955 1.00 96.31 80 ARG A C 1
ATOM 604 O O . ARG A 1 80 ? 12.562 -1.133 -0.170 1.00 96.31 80 ARG A O 1
ATOM 611 N N . LEU A 1 81 ? 11.349 -2.326 -1.644 1.00 96.44 81 LEU A N 1
ATOM 612 C CA . LEU A 1 81 ? 10.121 -1.553 -1.449 1.00 96.44 81 LEU A CA 1
ATOM 613 C C . LEU A 1 81 ? 9.620 -1.682 -0.006 1.00 96.44 81 LEU A C 1
ATOM 615 O O . LEU A 1 81 ? 9.259 -0.677 0.607 1.00 96.44 81 LEU A O 1
ATOM 619 N N . LEU A 1 82 ? 9.608 -2.897 0.546 1.00 96.00 82 LEU A N 1
ATOM 620 C CA . LEU A 1 82 ? 9.158 -3.163 1.912 1.00 96.00 82 LEU A CA 1
ATOM 621 C C . LEU A 1 82 ? 10.098 -2.561 2.964 1.00 96.00 82 LEU A C 1
ATOM 623 O O . LEU A 1 82 ? 9.614 -1.990 3.942 1.00 96.00 82 LEU A O 1
ATOM 627 N N . ASP A 1 83 ? 11.411 -2.617 2.754 1.00 95.25 83 ASP A N 1
ATOM 628 C CA . ASP A 1 83 ? 12.400 -1.970 3.624 1.00 95.25 83 ASP A CA 1
ATOM 629 C C . ASP A 1 83 ? 12.190 -0.451 3.663 1.00 95.25 83 ASP A C 1
ATOM 631 O O . ASP A 1 83 ? 12.140 0.157 4.733 1.00 95.25 83 ASP A O 1
ATOM 635 N N . GLN A 1 84 ? 11.992 0.172 2.498 1.00 97.12 84 GLN A N 1
ATOM 636 C CA . GLN A 1 84 ? 11.717 1.607 2.409 1.00 97.12 84 GLN A CA 1
ATOM 637 C C . GLN A 1 84 ? 10.382 1.973 3.061 1.00 97.12 84 GLN A C 1
ATOM 639 O O . GLN A 1 84 ? 10.310 2.931 3.827 1.00 97.12 84 GLN A O 1
ATOM 644 N N . LEU A 1 85 ? 9.328 1.200 2.797 1.00 95.94 85 LEU A N 1
ATOM 645 C CA . LEU A 1 85 ? 8.003 1.465 3.347 1.00 95.94 85 LEU A CA 1
ATOM 646 C C . LEU A 1 85 ? 7.969 1.293 4.871 1.00 95.94 85 LEU A C 1
ATOM 648 O O . LEU A 1 85 ? 7.392 2.128 5.567 1.00 95.94 85 LEU A O 1
ATOM 652 N N . SER A 1 86 ? 8.594 0.237 5.393 1.00 93.00 86 SER A N 1
ATOM 653 C CA . SER A 1 86 ? 8.614 -0.067 6.829 1.00 93.00 86 SER A CA 1
ATOM 654 C C . SER A 1 86 ? 9.414 0.947 7.652 1.00 93.00 86 SER A C 1
ATOM 656 O O . SER A 1 86 ? 9.100 1.159 8.824 1.00 93.00 86 SER A O 1
ATOM 658 N N . ALA A 1 87 ? 10.382 1.638 7.039 1.00 92.00 87 ALA A N 1
ATOM 659 C CA . ALA A 1 87 ? 11.080 2.764 7.659 1.00 92.00 87 ALA A CA 1
ATOM 660 C C . ALA A 1 87 ? 10.171 3.990 7.881 1.00 92.00 87 ALA A C 1
ATOM 662 O O . ALA A 1 87 ? 10.464 4.835 8.728 1.00 92.00 87 ALA A O 1
ATOM 663 N N . GLU A 1 88 ? 9.070 4.103 7.133 1.00 90.94 88 GLU A N 1
ATOM 664 C CA . GLU A 1 88 ? 8.163 5.253 7.181 1.00 90.94 88 GLU A CA 1
ATOM 665 C C . GLU A 1 88 ? 6.827 4.953 7.863 1.00 90.94 88 GLU A C 1
ATOM 667 O O . GLU A 1 88 ? 6.210 5.836 8.468 1.00 90.94 88 GLU A O 1
ATOM 672 N N . VAL A 1 89 ? 6.340 3.724 7.710 1.00 90.62 89 VAL A N 1
ATOM 673 C CA . VAL A 1 89 ? 4.999 3.308 8.102 1.00 90.62 89 VAL A CA 1
ATOM 674 C C . VAL A 1 89 ? 5.072 1.912 8.723 1.00 90.62 89 VAL A C 1
ATOM 676 O O . VAL A 1 89 ? 5.556 0.989 8.074 1.00 90.62 89 VAL A O 1
ATOM 679 N N . PRO A 1 90 ? 4.517 1.699 9.930 1.00 89.44 90 PRO A N 1
ATOM 680 C CA . PRO A 1 90 ? 4.343 0.357 10.473 1.00 89.44 90 PRO A CA 1
ATOM 681 C C . PRO A 1 90 ? 3.462 -0.492 9.547 1.00 89.44 90 PRO A C 1
ATOM 683 O O . PRO A 1 90 ? 2.294 -0.158 9.312 1.00 89.44 90 PRO A O 1
ATOM 686 N N . VAL A 1 91 ? 4.007 -1.589 9.026 1.00 89.88 91 VAL A N 1
ATOM 687 C CA . VAL A 1 91 ? 3.306 -2.504 8.116 1.00 89.88 91 VAL A CA 1
ATOM 688 C C . VAL A 1 91 ? 3.202 -3.904 8.711 1.00 89.88 91 VAL A C 1
ATOM 690 O O . VAL A 1 91 ? 4.101 -4.370 9.405 1.00 89.88 91 VAL A O 1
ATOM 693 N N . CYS A 1 92 ? 2.111 -4.596 8.402 1.00 89.00 92 CYS A N 1
ATOM 694 C CA . CYS A 1 92 ? 1.975 -6.034 8.590 1.00 89.00 92 CYS A CA 1
ATOM 695 C C . CYS A 1 92 ? 1.922 -6.696 7.211 1.00 89.00 92 CYS A C 1
ATOM 697 O O . CYS A 1 92 ? 1.110 -6.307 6.368 1.00 89.00 92 CYS A O 1
ATOM 699 N N . LEU A 1 93 ? 2.769 -7.699 6.985 1.00 89.56 93 LEU A N 1
ATOM 700 C CA . LEU A 1 93 ? 2.662 -8.573 5.820 1.00 89.56 93 LEU A CA 1
ATOM 701 C C . LEU A 1 93 ? 1.584 -9.613 6.121 1.00 89.56 93 LEU A C 1
ATOM 703 O O . LEU A 1 93 ? 1.846 -10.627 6.768 1.00 89.56 93 LEU A O 1
ATOM 707 N N . ALA A 1 94 ? 0.354 -9.314 5.713 1.00 83.44 94 ALA A N 1
ATOM 708 C CA . ALA A 1 94 ? -0.786 -10.174 5.961 1.00 83.44 94 ALA A CA 1
ATOM 709 C C . ALA A 1 94 ? -0.627 -11.463 5.145 1.00 83.44 94 ALA A C 1
ATOM 711 O O . ALA A 1 94 ? -0.674 -11.437 3.918 1.00 83.44 94 ALA A O 1
ATOM 712 N N . LEU A 1 95 ? -0.430 -12.588 5.836 1.00 73.25 95 LEU A N 1
ATOM 713 C CA . LEU A 1 95 ? -0.348 -13.915 5.212 1.00 73.25 95 LEU A CA 1
ATOM 714 C C . LEU A 1 95 ? -1.734 -14.469 4.866 1.00 73.25 95 LEU A C 1
ATOM 716 O O . LEU A 1 95 ? -1.887 -15.205 3.898 1.00 73.25 95 LEU A O 1
ATOM 720 N N . ASP A 1 96 ? -2.738 -14.113 5.666 1.00 70.19 96 ASP A N 1
ATOM 721 C CA . ASP A 1 96 ? -4.116 -14.561 5.512 1.00 70.19 96 ASP A CA 1
ATOM 722 C C . ASP A 1 96 ? -5.066 -13.410 5.866 1.00 70.19 96 ASP A C 1
ATOM 724 O O . ASP A 1 96 ? -4.940 -12.760 6.912 1.00 70.19 96 ASP A O 1
ATOM 728 N N . ARG A 1 97 ? -6.037 -13.164 4.984 1.00 65.88 97 ARG A N 1
ATOM 729 C CA . ARG A 1 97 ? -7.089 -12.155 5.149 1.00 65.88 97 ARG A CA 1
ATOM 730 C C . ARG A 1 97 ? -7.958 -12.416 6.382 1.00 65.88 97 ARG A C 1
ATOM 732 O O . ARG A 1 97 ? -8.448 -11.467 6.987 1.00 65.88 97 ARG A O 1
ATOM 739 N N . SER A 1 98 ? -8.113 -13.679 6.774 1.00 67.38 98 SER A N 1
ATOM 740 C CA . SER A 1 98 ? -8.861 -14.091 7.962 1.00 67.38 98 SER A CA 1
ATOM 741 C C . SER A 1 98 ? -8.068 -13.921 9.265 1.00 67.38 98 SER A C 1
ATOM 743 O O . SER A 1 98 ? -8.666 -13.662 10.305 1.00 67.38 98 SER A O 1
ATOM 745 N N . ALA A 1 99 ? -6.733 -13.997 9.212 1.00 65.75 99 ALA A N 1
ATOM 746 C CA . ALA A 1 99 ? -5.863 -13.883 10.387 1.00 65.75 99 ALA A CA 1
ATOM 747 C C . ALA A 1 99 ? -5.404 -12.440 10.666 1.00 65.75 99 ALA A C 1
ATOM 749 O O . ALA A 1 99 ? -5.175 -12.067 11.814 1.00 65.75 99 ALA A O 1
ATOM 750 N N . CYS A 1 100 ? -5.288 -11.607 9.629 1.00 72.81 100 CYS A N 1
ATOM 751 C CA . CYS A 1 100 ? -4.889 -10.199 9.734 1.00 72.81 100 CYS A CA 1
ATOM 752 C C . CYS A 1 100 ? -6.066 -9.254 9.438 1.00 72.81 100 CYS A C 1
ATOM 754 O O . CYS A 1 100 ? -5.912 -8.233 8.764 1.00 72.81 100 CYS A O 1
ATOM 756 N N . GLY A 1 101 ? -7.261 -9.593 9.927 1.00 59.84 101 GLY A N 1
ATOM 757 C CA . GLY A 1 101 ? -8.456 -8.765 9.778 1.00 59.84 101 GLY A CA 1
ATOM 758 C C . GLY A 1 101 ? -8.436 -7.496 10.651 1.00 59.84 101 GLY A C 1
ATOM 759 O O . GLY A 1 101 ? -7.624 -7.378 11.580 1.00 59.84 101 GLY A O 1
ATOM 760 N N . PRO A 1 102 ? -9.340 -6.531 10.398 1.00 57.97 102 PRO A N 1
ATOM 761 C CA . PRO A 1 102 ? -9.490 -5.342 11.235 1.00 57.97 102 PRO A CA 1
ATOM 762 C C . PRO A 1 102 ? -9.698 -5.707 12.715 1.00 57.97 102 PRO A C 1
ATOM 764 O O . PRO A 1 102 ? -10.674 -6.367 13.066 1.00 57.97 102 PRO A O 1
ATOM 767 N N . GLY A 1 103 ? -8.773 -5.286 13.583 1.00 62.69 103 GLY A N 1
ATOM 768 C CA . GLY A 1 103 ? -8.812 -5.569 15.027 1.00 62.69 103 GLY A CA 1
ATOM 769 C C . GLY A 1 103 ? -8.418 -6.996 15.437 1.00 62.69 103 GLY A C 1
ATOM 770 O O . GLY A 1 103 ? -8.509 -7.323 16.614 1.00 62.69 103 GLY A O 1
ATOM 771 N N . GLN A 1 104 ? -7.985 -7.838 14.494 1.00 68.19 104 GLN A N 1
ATOM 772 C CA . GLN A 1 104 ? -7.615 -9.243 14.735 1.00 68.19 104 GLN A CA 1
ATOM 773 C C . GLN A 1 104 ? -6.126 -9.521 14.489 1.00 68.19 104 GLN A C 1
ATOM 775 O O . GLN A 1 104 ? -5.661 -10.643 14.656 1.00 68.19 104 GLN A O 1
ATOM 780 N N . CYS A 1 105 ? -5.363 -8.497 14.103 1.00 72.50 105 CYS A N 1
ATOM 781 C CA . CYS A 1 105 ? -3.949 -8.638 13.798 1.00 72.50 105 CYS A CA 1
ATOM 782 C C . CYS A 1 105 ? -3.130 -8.990 15.042 1.00 72.50 105 CYS A C 1
ATOM 784 O O . CYS A 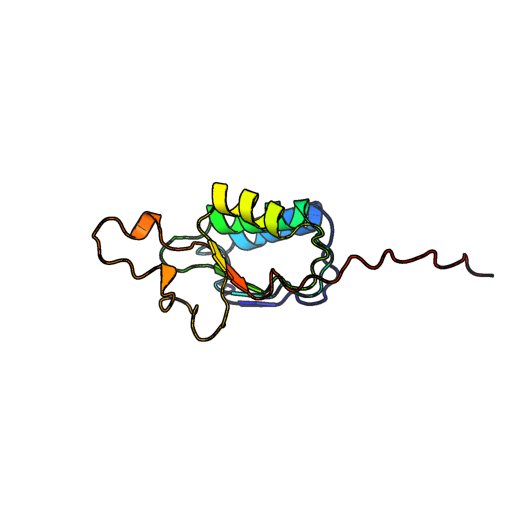1 105 ? -3.002 -8.174 15.955 1.00 72.50 105 CYS A O 1
ATOM 786 N N . GLY A 1 106 ? -2.497 -10.167 15.029 1.00 63.97 106 GLY A N 1
ATOM 787 C CA . GLY A 1 106 ? -1.561 -10.587 16.076 1.00 63.97 106 GLY A CA 1
ATOM 788 C C . GLY A 1 106 ? -0.358 -9.650 16.227 1.00 63.97 106 GLY A C 1
ATOM 789 O O . GLY A 1 106 ? 0.175 -9.519 17.322 1.00 63.97 106 GLY A O 1
ATOM 790 N N . SER A 1 107 ? 0.024 -8.929 15.166 1.00 65.06 107 SER A N 1
ATOM 791 C CA . SER A 1 107 ? 1.085 -7.911 15.216 1.00 65.06 107 SER A CA 1
ATOM 792 C C . SER A 1 107 ? 0.697 -6.657 16.013 1.00 65.06 107 SER A C 1
ATOM 794 O O . SER A 1 107 ? 1.571 -5.862 16.333 1.00 65.06 107 SER A O 1
ATOM 796 N N . GLY A 1 108 ? -0.593 -6.468 16.320 1.00 54.12 108 GLY A N 1
ATOM 797 C CA . GLY A 1 108 ? -1.105 -5.378 17.157 1.00 54.12 108 GLY A CA 1
ATOM 798 C C . GLY A 1 108 ? -1.481 -5.794 18.586 1.00 54.12 108 GLY A C 1
ATOM 799 O O . GLY A 1 108 ? -2.010 -4.962 19.314 1.00 54.12 108 GLY A O 1
ATOM 800 N N . LEU A 1 109 ? -1.250 -7.056 18.977 1.00 51.94 109 LEU A N 1
ATOM 801 C CA . LEU A 1 109 ? -1.516 -7.596 20.319 1.00 51.94 109 LEU A CA 1
ATOM 802 C C . LEU A 1 109 ? -0.183 -7.812 21.054 1.00 51.94 109 LEU A C 1
ATOM 804 O O . LEU A 1 109 ? 0.318 -8.932 21.146 1.00 51.94 109 LEU A O 1
ATOM 808 N N . GLY A 1 110 ? 0.430 -6.738 21.538 1.00 43.62 110 GLY A N 1
ATOM 809 C CA . GLY A 1 110 ? 1.707 -6.765 22.241 1.00 43.62 110 GLY A CA 1
ATOM 810 C C . GLY A 1 110 ? 1.570 -6.274 23.676 1.00 43.62 110 GLY A C 1
ATOM 811 O O . GLY A 1 110 ? 1.883 -5.126 23.927 1.00 43.62 110 GLY A O 1
ATOM 812 N N . PHE A 1 111 ? 1.171 -7.145 24.611 1.00 42.41 111 PHE A N 1
ATOM 813 C CA . PHE A 1 111 ? 1.116 -6.931 26.070 1.00 42.41 111 PHE A CA 1
ATOM 814 C C . PHE A 1 111 ? 1.890 -5.691 26.605 1.00 42.41 111 PHE A C 1
ATOM 816 O O . PHE A 1 111 ? 3.034 -5.826 27.045 1.00 42.41 111 PHE A O 1
ATOM 823 N N . GLY A 1 112 ? 1.289 -4.489 26.622 1.00 45.16 112 GLY A N 1
ATOM 824 C CA . GLY A 1 112 ? 1.945 -3.312 27.212 1.00 45.16 112 GLY A CA 1
ATOM 825 C C . GLY A 1 112 ? 1.351 -1.947 26.844 1.00 45.16 112 GLY A C 1
ATOM 826 O 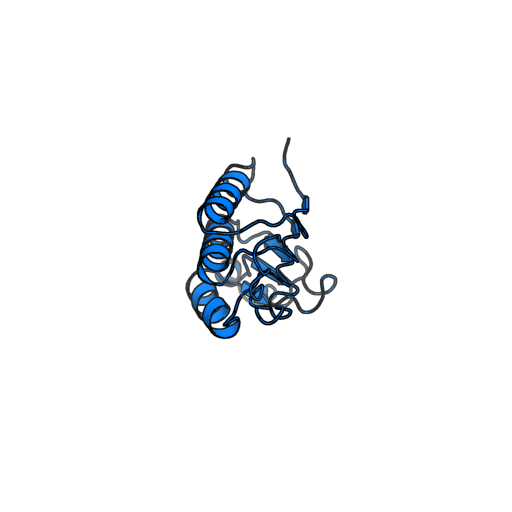O . GLY A 1 112 ? 1.002 -1.672 25.709 1.00 45.16 112 GLY A O 1
ATOM 827 N N . SER A 1 113 ? 1.304 -1.022 27.802 1.00 45.91 113 SER A N 1
ATOM 828 C CA . SER A 1 113 ? 0.603 0.273 27.715 1.00 45.91 113 SER A CA 1
ATOM 829 C C . SER A 1 113 ? 1.139 1.320 26.710 1.00 45.91 113 SER A C 1
ATOM 831 O O . SER A 1 113 ? 0.602 2.424 26.684 1.00 45.91 113 SER A O 1
ATOM 833 N N . ASP A 1 114 ? 2.134 0.997 25.873 1.00 49.88 114 ASP A N 1
ATOM 834 C CA . ASP A 1 114 ? 2.686 1.865 24.802 1.00 49.88 114 ASP A CA 1
ATOM 835 C C . ASP A 1 114 ? 2.350 1.352 23.370 1.00 49.88 114 ASP A C 1
ATOM 837 O O . ASP A 1 114 ? 2.946 1.756 22.371 1.00 49.88 114 ASP A O 1
ATOM 841 N N . GLU A 1 115 ? 1.356 0.463 23.252 1.00 53.25 115 GLU A N 1
ATOM 842 C CA . GLU A 1 115 ? 0.991 -0.323 22.054 1.00 53.25 115 GLU A CA 1
ATOM 843 C C . GLU A 1 115 ? 0.520 0.464 20.813 1.00 53.25 115 GLU A C 1
ATOM 845 O O . GLU A 1 115 ? 0.638 -0.027 19.689 1.00 53.25 115 GLU A O 1
ATOM 850 N N . ALA A 1 116 ? 0.012 1.694 20.955 1.00 52.78 116 ALA A N 1
ATOM 851 C CA . ALA A 1 116 ? -0.578 2.425 19.823 1.00 52.78 116 ALA A CA 1
ATOM 852 C C . ALA A 1 116 ? 0.447 2.849 18.751 1.00 52.78 116 ALA A C 1
ATOM 854 O O . ALA A 1 116 ? 0.072 3.083 17.601 1.00 52.78 116 ALA A O 1
ATOM 855 N N . ALA A 1 117 ? 1.730 2.958 19.115 1.00 54.00 117 ALA A N 1
ATOM 856 C CA . ALA A 1 117 ? 2.798 3.351 18.195 1.00 54.00 117 ALA A CA 1
ATOM 857 C C . ALA A 1 117 ? 3.315 2.184 17.331 1.00 54.00 117 ALA A C 1
ATOM 859 O O . ALA A 1 117 ? 3.892 2.426 16.271 1.00 54.00 117 ALA A O 1
ATOM 860 N N . LEU A 1 118 ? 3.092 0.940 17.769 1.00 64.19 118 LEU A N 1
ATOM 861 C CA . LEU A 1 118 ? 3.561 -0.279 17.097 1.00 64.19 118 LEU A CA 1
ATOM 862 C C . LEU A 1 118 ? 2.464 -0.977 16.286 1.00 64.19 118 LEU A C 1
ATOM 864 O O . LEU A 1 118 ? 2.768 -1.865 15.491 1.00 64.19 118 LEU A O 1
ATOM 868 N N . ALA A 1 119 ? 1.203 -0.568 16.453 1.00 76.44 119 ALA A N 1
ATOM 869 C CA . ALA A 1 119 ? 0.105 -1.100 15.664 1.00 76.44 119 ALA A CA 1
ATOM 870 C C . ALA A 1 119 ? 0.348 -0.843 14.162 1.00 76.44 119 ALA A C 1
ATOM 872 O O . ALA A 1 119 ? 0.661 0.290 13.768 1.00 76.44 119 ALA A O 1
ATOM 873 N N . PRO A 1 120 ? 0.196 -1.868 13.305 1.00 84.31 120 PRO A N 1
ATOM 874 C CA . PRO A 1 120 ? 0.363 -1.691 11.875 1.00 84.31 120 PRO A CA 1
ATOM 875 C C . PRO A 1 120 ? -0.663 -0.682 11.361 1.00 8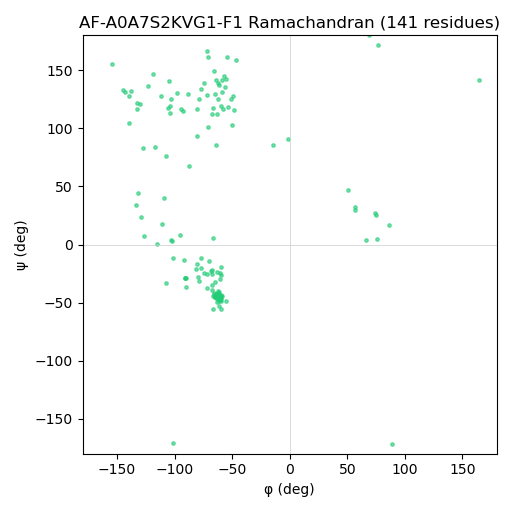4.31 120 PRO A C 1
AT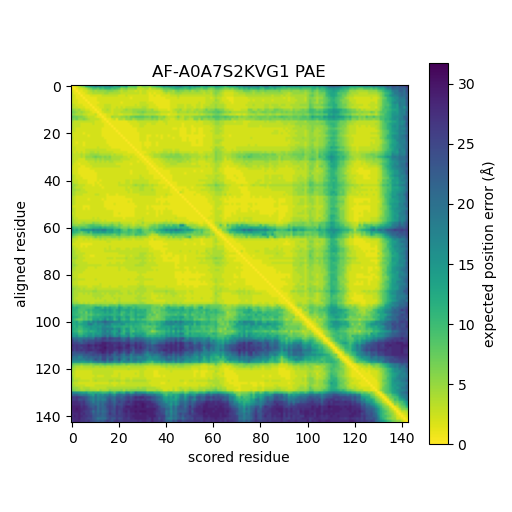OM 877 O O . PRO A 1 120 ? -1.839 -0.714 11.724 1.00 84.31 120 PRO A O 1
ATOM 880 N N . ARG A 1 121 ? -0.218 0.217 10.487 1.00 88.56 121 ARG A N 1
ATOM 881 C CA . ARG A 1 121 ? -1.099 1.144 9.771 1.00 88.56 121 ARG A CA 1
ATOM 882 C C . ARG A 1 121 ? -1.581 0.559 8.455 1.00 88.56 121 ARG A C 1
ATOM 884 O O . ARG A 1 121 ? -2.673 0.900 8.008 1.00 88.56 121 ARG A O 1
ATOM 891 N N . LEU A 1 122 ? -0.776 -0.313 7.853 1.00 90.88 122 LEU A N 1
ATOM 892 C CA . LEU A 1 122 ? -1.105 -1.017 6.620 1.00 90.88 122 LEU A CA 1
ATOM 893 C C . LEU A 1 122 ? -1.017 -2.522 6.838 1.00 90.88 122 LEU A C 1
ATOM 895 O O . LEU A 1 122 ? -0.049 -3.014 7.418 1.00 90.88 122 LEU A O 1
ATOM 899 N N . HIS A 1 123 ? -2.001 -3.245 6.323 1.00 91.75 123 HIS A N 1
ATOM 900 C CA . HIS A 1 123 ? -1.915 -4.681 6.101 1.00 91.75 123 HIS A CA 1
ATOM 901 C C . HIS A 1 123 ? -1.743 -4.918 4.610 1.00 91.75 123 HIS A C 1
ATOM 903 O O . HIS A 1 123 ? -2.620 -4.561 3.830 1.00 91.75 123 HIS A O 1
ATOM 909 N N . LEU A 1 124 ? -0.614 -5.501 4.226 1.00 92.81 124 LEU A N 1
ATOM 910 C CA . LEU A 1 124 ? -0.288 -5.772 2.834 1.00 92.81 124 LEU A CA 1
ATOM 911 C C . LEU A 1 124 ? -0.484 -7.257 2.564 1.00 92.81 124 LEU A C 1
ATOM 913 O O . LEU A 1 124 ? 0.252 -8.084 3.101 1.00 92.81 124 LEU A O 1
ATOM 917 N N . PHE A 1 125 ? -1.473 -7.577 1.740 1.00 92.38 125 PHE A N 1
ATOM 918 C CA . PHE A 1 125 ? -1.756 -8.921 1.258 1.00 92.38 125 PHE A CA 1
ATOM 919 C C . PHE A 1 125 ? -1.312 -9.054 -0.203 1.00 92.38 125 PHE A C 1
ATOM 921 O O . PHE A 1 125 ? -1.435 -8.112 -0.989 1.00 92.38 125 PHE A O 1
ATOM 928 N N . GLY A 1 126 ? -0.739 -10.203 -0.562 1.00 91.94 126 GLY A N 1
ATOM 929 C CA . GLY A 1 126 ? -0.299 -10.491 -1.932 1.00 91.94 126 GLY A CA 1
ATOM 930 C C . GLY A 1 126 ? 0.863 -9.630 -2.450 1.00 91.94 126 GLY A C 1
ATOM 931 O O . GLY A 1 126 ? 1.261 -9.777 -3.595 1.00 91.94 126 GLY A O 1
ATOM 932 N N . ILE A 1 127 ? 1.461 -8.745 -1.638 1.00 93.81 127 ILE A N 1
ATOM 933 C CA . ILE A 1 127 ? 2.540 -7.840 -2.092 1.00 93.81 127 ILE A CA 1
ATOM 934 C C . ILE A 1 127 ? 3.782 -8.586 -2.603 1.00 93.81 127 ILE A C 1
ATOM 936 O O . ILE A 1 127 ? 4.522 -8.055 -3.424 1.00 93.81 127 ILE A O 1
ATOM 940 N N . ARG A 1 128 ? 4.004 -9.826 -2.155 1.00 93.56 128 ARG A N 1
ATOM 941 C CA . ARG A 1 128 ? 5.087 -10.691 -2.649 1.00 93.56 128 ARG A CA 1
ATOM 942 C C . ARG A 1 128 ? 4.761 -11.377 -3.974 1.00 93.56 128 ARG A C 1
ATOM 944 O O . ARG A 1 128 ? 5.679 -11.815 -4.659 1.00 93.56 128 ARG A O 1
ATOM 951 N N . ASP A 1 129 ? 3.490 -11.421 -4.352 1.00 93.25 129 ASP A N 1
ATOM 952 C CA . ASP A 1 129 ? 3.014 -12.063 -5.571 1.00 93.25 129 ASP A CA 1
ATOM 953 C C . ASP A 1 129 ? 3.080 -11.062 -6.727 1.00 93.25 129 ASP A C 1
ATOM 955 O O . ASP A 1 129 ? 2.065 -10.570 -7.215 1.00 93.25 129 ASP A O 1
ATOM 959 N N . GLN A 1 130 ? 4.296 -10.693 -7.126 1.00 92.25 130 GLN A N 1
ATOM 960 C CA . GLN A 1 130 ? 4.530 -9.802 -8.259 1.00 92.25 130 GLN A CA 1
ATOM 961 C C . GLN A 1 130 ? 4.865 -10.624 -9.495 1.00 92.25 130 GLN A C 1
ATOM 963 O O . GLN A 1 130 ? 5.747 -11.483 -9.457 1.00 92.25 130 GLN A O 1
ATOM 968 N N . ASP A 1 131 ? 4.186 -10.335 -10.603 1.00 77.31 131 ASP A N 1
ATOM 969 C CA . ASP A 1 131 ? 4.607 -10.870 -11.889 1.00 77.31 131 ASP A CA 1
ATOM 970 C C . ASP A 1 131 ? 5.974 -10.268 -12.222 1.00 77.31 131 ASP A C 1
ATOM 972 O O . ASP A 1 131 ? 6.158 -9.046 -12.160 1.00 77.31 131 ASP A O 1
ATOM 976 N N . ALA A 1 132 ? 6.938 -11.125 -12.577 1.00 58.09 132 ALA A N 1
ATOM 977 C CA . ALA A 1 132 ? 8.162 -10.665 -13.214 1.00 58.09 132 ALA A CA 1
ATOM 978 C C . ALA A 1 132 ? 7.738 -9.781 -14.386 1.00 58.09 132 ALA A C 1
ATOM 980 O O . ALA A 1 132 ? 6.911 -10.216 -15.187 1.00 58.09 132 ALA A O 1
ATOM 981 N N . ALA A 1 133 ? 8.236 -8.542 -14.435 1.00 53.41 133 ALA A N 1
ATOM 982 C CA . ALA A 1 133 ? 7.896 -7.604 -15.493 1.00 53.41 133 ALA A CA 1
ATOM 983 C C . ALA A 1 133 ? 8.102 -8.302 -16.840 1.00 53.41 133 ALA A C 1
ATOM 985 O O . ALA A 1 133 ? 9.233 -8.492 -17.282 1.00 53.41 133 ALA A O 1
ATOM 986 N N . VAL A 1 134 ? 7.004 -8.730 -17.463 1.00 48.25 134 VAL A N 1
ATOM 987 C CA . VAL A 1 134 ? 7.025 -9.132 -18.856 1.00 48.25 134 VAL A CA 1
ATOM 988 C C . VAL A 1 134 ? 7.208 -7.804 -19.561 1.00 48.25 134 VAL A C 1
ATOM 990 O O . VAL A 1 134 ? 6.283 -6.989 -19.601 1.00 48.25 134 VAL A O 1
ATOM 993 N N . GLU A 1 135 ? 8.441 -7.521 -19.984 1.00 46.84 135 GLU A N 1
ATOM 994 C CA . GLU A 1 135 ? 8.667 -6.502 -20.996 1.00 46.84 135 GLU A CA 1
ATOM 995 C C . GLU A 1 135 ? 7.666 -6.833 -22.103 1.00 46.84 135 GLU A C 1
ATOM 997 O O . GLU A 1 135 ? 7.668 -7.952 -22.618 1.00 46.84 135 GLU A O 1
ATOM 1002 N N . GLU A 1 136 ? 6.706 -5.935 -22.351 1.00 50.62 136 GLU A N 1
ATOM 1003 C CA . GLU A 1 136 ? 5.846 -6.032 -23.525 1.00 50.62 136 GLU A CA 1
ATOM 1004 C C . GLU A 1 136 ? 6.785 -5.861 -24.716 1.00 50.62 136 GLU A C 1
ATOM 1006 O O . GLU A 1 136 ? 7.058 -4.751 -25.170 1.00 50.62 136 GLU A O 1
ATOM 1011 N N . ASP A 1 137 ? 7.358 -6.997 -25.101 1.00 43.41 137 ASP A N 1
ATOM 1012 C CA . ASP A 1 137 ? 8.211 -7.205 -26.243 1.00 43.41 137 ASP A CA 1
ATOM 1013 C C . ASP A 1 137 ? 7.505 -6.587 -27.444 1.00 43.41 137 ASP A C 1
ATOM 1015 O O . ASP A 1 137 ? 6.308 -6.807 -27.670 1.00 43.41 137 ASP A O 1
ATOM 1019 N N . GLU A 1 138 ? 8.265 -5.739 -28.124 1.00 46.50 138 GLU A N 1
ATOM 1020 C CA . GLU A 1 138 ? 8.072 -5.237 -29.472 1.00 46.50 138 GLU A CA 1
ATOM 1021 C C . GLU A 1 138 ? 6.838 -5.820 -30.175 1.00 46.50 138 GLU A C 1
ATOM 1023 O O . GLU A 1 138 ? 6.919 -6.828 -30.876 1.00 46.50 138 GLU A O 1
ATOM 1028 N N . LEU A 1 139 ? 5.673 -5.176 -30.051 1.00 51.53 139 LEU A N 1
ATOM 1029 C CA . LEU A 1 139 ? 4.638 -5.397 -31.055 1.00 51.53 139 LEU A CA 1
ATOM 1030 C C . LEU A 1 139 ? 5.232 -4.880 -32.373 1.00 51.53 139 LEU A C 1
ATOM 1032 O O . LEU A 1 139 ? 5.457 -3.668 -32.481 1.00 51.53 139 LEU A O 1
ATOM 1036 N N . PRO A 1 140 ? 5.532 -5.747 -33.362 1.00 50.44 140 PRO A N 1
ATOM 1037 C CA . PRO A 1 140 ? 6.069 -5.273 -34.623 1.00 50.44 140 PRO A CA 1
ATOM 1038 C C . PRO A 1 140 ? 5.054 -4.298 -35.230 1.00 50.44 140 PRO A C 1
ATOM 1040 O O . PRO A 1 140 ? 3.843 -4.528 -35.111 1.00 50.44 140 PRO A O 1
ATOM 1043 N N . PRO A 1 141 ? 5.513 -3.201 -35.857 1.00 53.19 141 PRO A N 1
ATOM 1044 C CA . PRO A 1 141 ? 4.605 -2.220 -36.421 1.00 53.19 141 PRO A CA 1
ATOM 1045 C C . PRO A 1 141 ? 3.649 -2.908 -37.408 1.00 53.19 141 PRO A C 1
ATOM 1047 O O . PRO A 1 141 ? 4.057 -3.843 -38.110 1.00 53.19 141 PRO A O 1
ATOM 1050 N N . PRO A 1 142 ? 2.375 -2.482 -37.449 1.00 66.94 142 PRO A N 1
ATOM 1051 C CA . PRO A 1 142 ? 1.390 -3.078 -38.339 1.00 66.94 142 PRO A CA 1
ATOM 1052 C C . PRO A 1 142 ? 1.880 -2.998 -39.791 1.00 66.94 142 PRO A C 1
ATOM 1054 O O . PRO A 1 142 ? 2.414 -1.969 -40.211 1.00 66.94 142 PRO A O 1
ATOM 1057 N N . ARG A 1 143 ? 1.731 -4.111 -40.518 1.00 64.25 143 ARG A N 1
ATOM 1058 C CA . ARG A 1 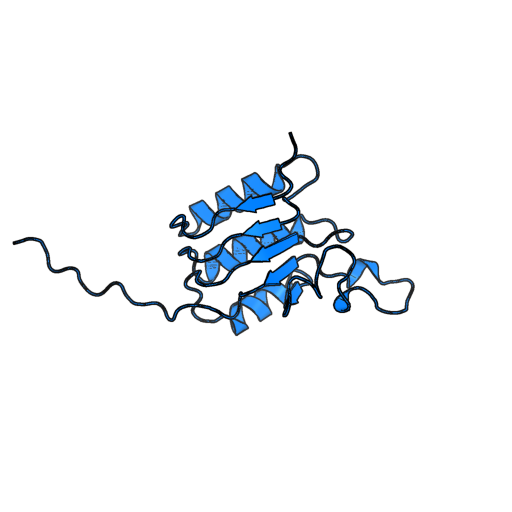143 ? 2.050 -4.214 -41.949 1.00 64.25 143 ARG A CA 1
ATOM 1059 C C . ARG A 1 143 ? 1.074 -3.423 -42.807 1.00 64.25 143 ARG A C 1
ATOM 1061 O O . ARG A 1 143 ? -0.132 -3.444 -42.474 1.00 64.25 143 ARG A O 1
#

Organism: NCBI:txid1333877